Protein AF-A0A963GLR1-F1 (afdb_monomer_lite)

Radius of gyration: 27.23 Å; chains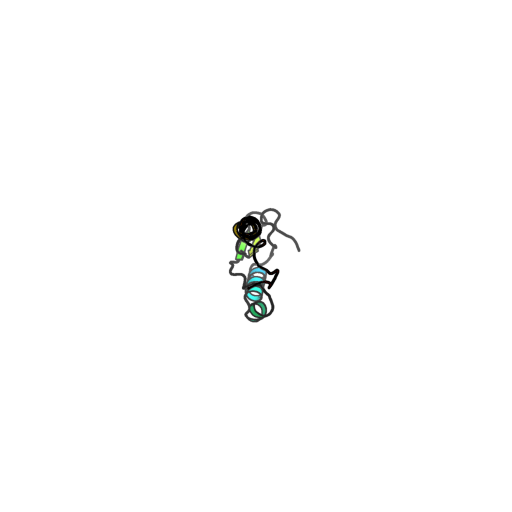: 1; bounding box: 31×32×92 Å

Foldseek 3Di:
DDADPPVSFDFDQDQVVQVVVLCVQQPVVVCVPDPDHGFDWDWDQDPRPRTIGTDGPDDDPCVVVVVVVVVVVVVVVVPPPDDDDDDDDDDDDDD
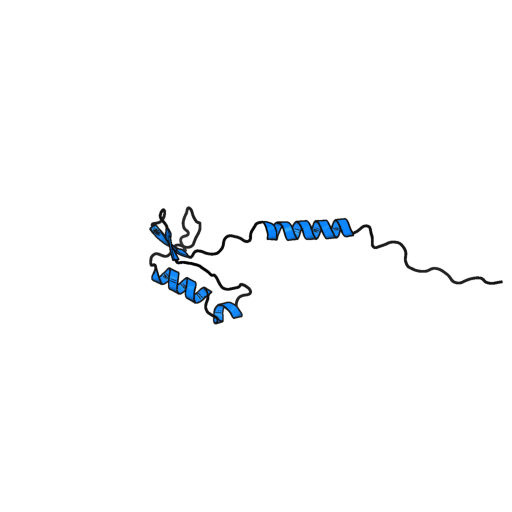
Structure (mmCIF, N/CA/C/O backbone):
data_AF-A0A963GLR1-F1
#
_entry.id   AF-A0A963GLR1-F1
#
loop_
_atom_site.group_PDB
_atom_site.id
_atom_site.type_symbol
_atom_site.label_atom_id
_atom_site.label_alt_id
_atom_site.label_comp_id
_atom_site.label_asym_id
_atom_site.label_entity_id
_atom_site.label_seq_id
_atom_site.pdbx_PDB_ins_code
_atom_site.Cartn_x
_atom_site.Cartn_y
_atom_site.Cartn_z
_atom_site.occupancy
_atom_site.B_iso_or_equiv
_atom_site.auth_seq_id
_atom_site.auth_comp_id
_atom_site.auth_asym_id
_atom_site.auth_atom_id
_atom_site.pdbx_PDB_model_num
ATOM 1 N N . MET A 1 1 ? 6.472 -13.799 1.365 1.00 56.25 1 MET A N 1
ATOM 2 C CA . MET A 1 1 ? 6.049 -12.515 0.761 1.00 56.25 1 MET A CA 1
ATOM 3 C C . MET A 1 1 ? 7.271 -11.632 0.649 1.00 56.25 1 MET A C 1
ATOM 5 O O . MET A 1 1 ? 7.779 -11.187 1.676 1.00 56.25 1 MET A O 1
ATOM 9 N N . ASP A 1 2 ? 7.748 -11.412 -0.569 1.00 81.06 2 ASP A N 1
ATOM 10 C CA . ASP A 1 2 ? 8.960 -10.636 -0.802 1.00 81.06 2 ASP A CA 1
ATOM 11 C C . ASP A 1 2 ? 8.733 -9.157 -0.483 1.00 81.06 2 ASP A C 1
ATOM 13 O O . ASP A 1 2 ? 7.786 -8.517 -0.954 1.00 81.06 2 ASP A O 1
ATOM 17 N N . ARG A 1 3 ? 9.599 -8.607 0.369 1.00 84.88 3 ARG A N 1
ATOM 18 C CA . ARG A 1 3 ? 9.608 -7.182 0.706 1.00 84.88 3 ARG A CA 1
ATOM 19 C C . ARG A 1 3 ? 10.666 -6.473 -0.121 1.00 84.88 3 ARG A C 1
ATOM 21 O O . ARG A 1 3 ? 11.693 -7.047 -0.470 1.00 84.88 3 ARG A O 1
ATOM 28 N N . CYS A 1 4 ? 10.414 -5.212 -0.442 1.00 85.31 4 CYS A N 1
ATOM 29 C CA . CYS A 1 4 ? 11.385 -4.367 -1.116 1.00 85.31 4 CYS A CA 1
ATOM 30 C C . CYS A 1 4 ? 12.618 -4.194 -0.215 1.00 85.31 4 CYS A C 1
ATOM 32 O O . CYS A 1 4 ? 12.441 -3.812 0.940 1.00 85.31 4 CYS A O 1
ATOM 34 N N . PRO A 1 5 ? 13.848 -4.399 -0.710 1.00 84.06 5 PRO A N 1
ATOM 35 C CA . PRO A 1 5 ? 15.051 -4.295 0.118 1.00 84.06 5 PRO A CA 1
ATOM 36 C C . PRO A 1 5 ? 15.301 -2.878 0.657 1.00 84.06 5 PRO A C 1
ATOM 38 O O . PRO A 1 5 ? 15.944 -2.734 1.685 1.00 84.06 5 PRO A O 1
ATOM 41 N N . ILE A 1 6 ? 14.767 -1.843 -0.005 1.00 85.31 6 ILE A N 1
ATOM 42 C CA . ILE A 1 6 ? 14.993 -0.434 0.364 1.00 85.31 6 ILE A CA 1
ATOM 43 C C . ILE A 1 6 ? 13.829 0.127 1.174 1.00 85.31 6 ILE A C 1
ATOM 45 O O . ILE A 1 6 ? 13.999 0.670 2.258 1.00 85.31 6 ILE A O 1
ATOM 49 N N . SER A 1 7 ? 12.608 0.008 0.650 1.00 80.88 7 SER A N 1
ATOM 50 C CA . SER A 1 7 ? 11.436 0.562 1.336 1.00 80.88 7 SER A CA 1
ATOM 51 C C . SER A 1 7 ? 10.881 -0.368 2.417 1.00 80.88 7 SER A C 1
ATOM 53 O O . SER A 1 7 ? 10.012 0.048 3.183 1.00 80.88 7 SER A O 1
ATOM 55 N N . HIS A 1 8 ? 11.320 -1.634 2.447 1.00 84.88 8 HIS A N 1
ATOM 56 C CA . HIS A 1 8 ? 10.769 -2.720 3.269 1.00 84.88 8 HIS A CA 1
ATOM 57 C C . HIS A 1 8 ? 9.249 -2.911 3.126 1.00 84.88 8 HIS A C 1
ATOM 59 O O . HIS A 1 8 ? 8.623 -3.618 3.920 1.00 84.88 8 HIS A O 1
ATOM 65 N N . LYS A 1 9 ? 8.646 -2.300 2.098 1.00 85.50 9 LYS A N 1
ATOM 66 C CA . LYS A 1 9 ? 7.231 -2.431 1.761 1.00 85.50 9 LYS A CA 1
ATOM 67 C C . LYS A 1 9 ? 6.988 -3.751 1.045 1.00 85.50 9 LYS A C 1
ATOM 69 O O . LYS A 1 9 ? 7.890 -4.324 0.437 1.00 85.50 9 LYS A O 1
ATOM 74 N N . GLN A 1 10 ? 5.754 -4.227 1.129 1.00 88.81 10 GLN A N 1
ATOM 75 C CA . GLN A 1 10 ? 5.316 -5.400 0.388 1.00 88.81 10 GLN A CA 1
ATOM 76 C C . GLN A 1 10 ? 5.350 -5.118 -1.115 1.00 88.81 10 GLN A C 1
ATOM 78 O O . GLN A 1 10 ? 4.845 -4.078 -1.545 1.00 88.81 10 GLN A O 1
ATOM 83 N N . ARG A 1 11 ? 5.956 -6.035 -1.873 1.00 91.38 11 ARG A N 1
ATOM 84 C CA . ARG A 1 11 ? 6.064 -5.967 -3.332 1.00 91.38 11 ARG A CA 1
ATOM 85 C C . ARG A 1 11 ? 4.799 -6.532 -3.968 1.00 91.38 11 ARG A C 1
ATOM 87 O O . ARG A 1 11 ? 4.302 -7.572 -3.537 1.00 91.38 11 ARG A O 1
ATOM 94 N N . TYR A 1 12 ? 4.304 -5.854 -4.994 1.00 92.31 12 TYR A N 1
ATOM 95 C CA . TYR A 1 12 ? 3.203 -6.309 -5.832 1.00 92.31 12 TYR A CA 1
ATOM 96 C C . TYR A 1 12 ? 3.673 -6.292 -7.287 1.00 92.31 12 TYR A C 1
ATOM 98 O O . TYR A 1 12 ? 4.070 -5.245 -7.792 1.00 92.31 12 TYR A O 1
ATOM 106 N N . ALA A 1 13 ? 3.626 -7.435 -7.970 1.00 91.56 13 ALA A N 1
ATOM 107 C CA . ALA A 1 13 ? 4.045 -7.517 -9.372 1.00 91.56 13 ALA A CA 1
ATOM 108 C C . ALA A 1 13 ? 3.126 -6.692 -10.296 1.00 91.56 13 ALA A C 1
ATOM 110 O O . ALA A 1 13 ? 3.590 -6.070 -11.249 1.00 91.56 13 ALA A O 1
ATOM 111 N N . ASN A 1 14 ? 1.830 -6.621 -9.961 1.00 94.12 14 ASN A N 1
ATOM 112 C CA . ASN A 1 14 ? 0.805 -5.986 -10.791 1.00 94.12 14 ASN A CA 1
ATOM 113 C C . ASN A 1 14 ? 0.167 -4.785 -10.072 1.00 94.12 14 ASN A C 1
ATOM 115 O O . ASN A 1 14 ? -0.158 -4.906 -8.881 1.00 94.12 14 ASN A O 1
ATOM 119 N N . PRO A 1 15 ? -0.115 -3.674 -10.779 1.00 93.81 15 PRO A N 1
ATOM 120 C CA . PRO A 1 15 ? -0.749 -2.500 -10.178 1.00 93.81 15 PRO A CA 1
ATOM 121 C C . PRO A 1 15 ? -2.141 -2.831 -9.630 1.00 93.81 15 PRO A C 1
ATOM 123 O O . PRO A 1 15 ? -2.486 -2.406 -8.528 1.00 93.81 15 PRO A O 1
ATOM 126 N N . ASP A 1 16 ? -2.902 -3.673 -10.332 1.00 94.12 16 ASP A N 1
ATOM 127 C CA . ASP A 1 16 ? -4.247 -4.084 -9.916 1.00 94.12 16 ASP A CA 1
ATOM 128 C C . ASP A 1 16 ? -4.244 -4.836 -8.589 1.00 94.12 16 ASP A C 1
ATOM 130 O O . ASP A 1 16 ? -5.149 -4.679 -7.774 1.00 94.12 16 ASP A O 1
ATOM 134 N N . SER A 1 17 ? -3.215 -5.650 -8.339 1.00 92.19 17 SER A N 1
ATOM 135 C CA . SER A 1 17 ? -3.101 -6.397 -7.082 1.00 92.19 17 SER A CA 1
ATOM 136 C C . SER A 1 17 ? -2.834 -5.470 -5.891 1.00 92.19 17 SER A C 1
ATOM 138 O O . SER A 1 17 ? -3.389 -5.671 -4.806 1.00 92.19 17 SER A O 1
ATOM 140 N N . ALA A 1 18 ? -2.058 -4.406 -6.110 1.00 91.19 18 ALA A N 1
ATOM 141 C CA . ALA A 1 18 ? -1.824 -3.371 -5.115 1.00 91.19 18 ALA A CA 1
ATOM 142 C C . ALA A 1 18 ? -3.097 -2.545 -4.866 1.00 91.19 18 ALA A C 1
ATOM 144 O O . ALA A 1 18 ? -3.476 -2.348 -3.710 1.00 91.19 18 ALA A O 1
ATOM 145 N N . TRP A 1 19 ? -3.807 -2.136 -5.924 1.00 91.12 19 TRP A N 1
ATOM 146 C CA . TRP A 1 19 ? -5.068 -1.394 -5.807 1.00 91.12 19 TRP A CA 1
ATOM 147 C C . TRP A 1 19 ? -6.167 -2.206 -5.131 1.00 91.12 19 TRP A C 1
ATOM 149 O O . TRP A 1 19 ? -6.790 -1.719 -4.191 1.00 91.12 19 TRP A O 1
ATOM 159 N N . LYS A 1 20 ? -6.366 -3.469 -5.527 1.00 91.62 20 LYS A N 1
ATOM 160 C CA . LYS A 1 20 ? -7.319 -4.376 -4.866 1.00 91.62 20 LYS A CA 1
ATOM 161 C C . LYS A 1 20 ? -7.020 -4.500 -3.378 1.00 91.62 20 LYS A C 1
ATOM 163 O O . LYS A 1 20 ? -7.928 -4.410 -2.559 1.00 91.62 20 LYS A O 1
ATOM 168 N N . THR A 1 21 ? -5.747 -4.648 -3.019 1.00 88.56 21 THR A N 1
ATOM 169 C CA . THR A 1 21 ? -5.343 -4.734 -1.613 1.00 88.56 21 THR A CA 1
ATOM 170 C C . THR A 1 21 ? -5.634 -3.434 -0.862 1.00 88.56 21 THR A C 1
ATOM 172 O O . THR A 1 21 ? -6.157 -3.476 0.249 1.00 88.56 21 THR A O 1
ATOM 175 N N . LEU A 1 22 ? -5.352 -2.276 -1.464 1.00 87.31 22 LEU A N 1
ATOM 176 C CA . LEU A 1 22 ? -5.678 -0.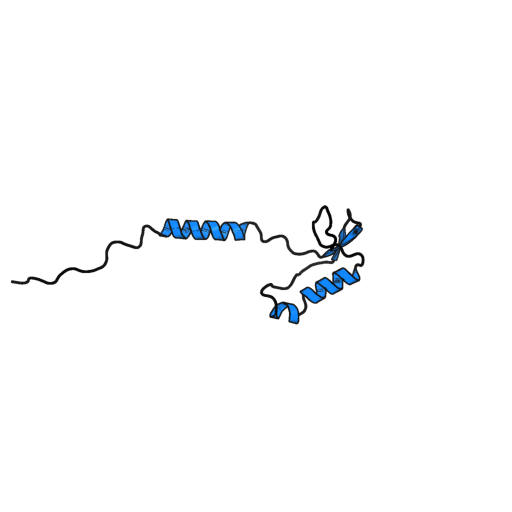971 -0.887 1.00 87.31 22 LEU A CA 1
ATOM 177 C C . LEU A 1 22 ? -7.194 -0.800 -0.682 1.00 87.31 22 LEU A C 1
ATOM 179 O O . LEU A 1 22 ? -7.622 -0.412 0.403 1.00 87.31 22 LEU A O 1
ATOM 183 N N . HIS A 1 23 ? -8.008 -1.167 -1.673 1.00 87.81 23 HIS A N 1
ATOM 184 C CA . HIS A 1 23 ? -9.468 -1.133 -1.566 1.00 87.81 23 HIS A CA 1
ATOM 185 C C . HIS A 1 23 ? -9.998 -2.069 -0.480 1.00 87.81 23 HIS A C 1
ATOM 187 O O . HIS A 1 23 ? -10.864 -1.670 0.293 1.00 87.81 23 HIS A O 1
ATOM 193 N N . LEU A 1 24 ? -9.460 -3.286 -0.369 1.00 85.50 24 LEU A N 1
ATOM 194 C CA . LEU A 1 24 ? -9.839 -4.222 0.691 1.00 85.50 24 LEU A CA 1
ATOM 195 C C . LEU A 1 24 ? -9.539 -3.649 2.079 1.00 85.50 24 LEU A C 1
ATOM 197 O O . LEU A 1 24 ? -10.387 -3.721 2.969 1.00 85.50 24 LEU A O 1
ATOM 201 N N . LEU A 1 25 ? -8.370 -3.025 2.248 1.00 80.06 25 LEU A N 1
ATOM 202 C CA . LEU A 1 25 ? -7.964 -2.385 3.503 1.00 80.06 25 LEU A CA 1
ATOM 203 C C . LEU A 1 25 ? -8.818 -1.160 3.862 1.00 80.06 25 LEU A C 1
ATOM 205 O O . LEU A 1 25 ? -8.936 -0.843 5.044 1.00 80.06 25 LEU A O 1
ATOM 209 N N . ASN A 1 26 ? -9.409 -0.500 2.866 1.00 79.56 26 ASN A N 1
ATOM 210 C CA . ASN A 1 26 ? -10.316 0.638 3.045 1.00 79.56 26 ASN A CA 1
ATOM 211 C C . ASN A 1 26 ? -11.796 0.256 3.007 1.00 79.56 26 ASN A C 1
ATOM 213 O O . ASN A 1 26 ? -12.655 1.123 3.153 1.00 79.56 26 ASN A O 1
ATOM 217 N N . SER A 1 27 ? -12.117 -1.024 2.818 1.00 80.25 2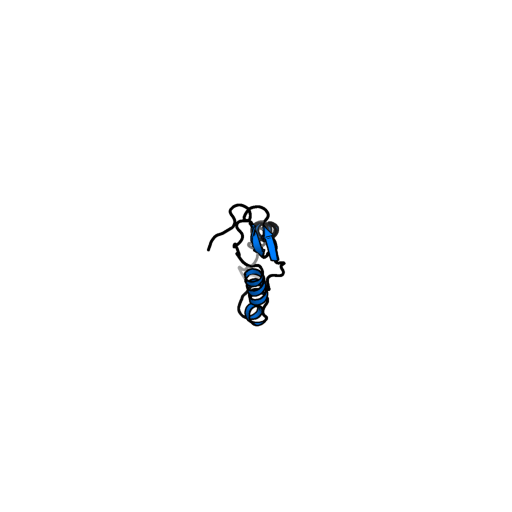7 SER A N 1
ATOM 218 C CA . SER A 1 27 ? -13.506 -1.461 2.775 1.00 80.25 27 SER A CA 1
ATOM 219 C C . SER A 1 27 ? -14.191 -1.184 4.121 1.00 80.25 27 SER A C 1
ATOM 221 O O . SER A 1 27 ? -13.582 -1.416 5.170 1.00 80.25 27 SER A O 1
ATOM 223 N N . PRO A 1 28 ? -15.467 -0.753 4.137 1.00 70.88 28 PRO A N 1
ATOM 224 C CA . PRO A 1 28 ? -16.196 -0.498 5.380 1.00 70.88 28 PRO A CA 1
ATOM 225 C C . PRO A 1 28 ? -16.148 -1.692 6.334 1.00 70.88 28 PRO A C 1
ATOM 227 O O . PRO A 1 28 ? -15.938 -1.539 7.531 1.00 70.88 28 PRO A O 1
ATOM 230 N N . ARG A 1 29 ? -16.231 -2.911 5.787 1.00 68.06 29 ARG A N 1
ATOM 231 C CA . ARG A 1 29 ? -16.140 -4.152 6.560 1.00 68.06 29 ARG A CA 1
ATOM 232 C C . ARG A 1 29 ? -14.804 -4.285 7.299 1.00 68.06 29 ARG A C 1
ATOM 234 O O . ARG A 1 29 ? -14.811 -4.696 8.452 1.00 68.06 29 ARG A O 1
ATOM 241 N N . ALA A 1 30 ? -13.688 -3.892 6.680 1.00 66.44 30 ALA A N 1
ATOM 242 C CA . ALA A 1 30 ? -12.379 -3.868 7.331 1.00 66.44 30 ALA A CA 1
ATOM 243 C C . ALA A 1 30 ? -12.259 -2.752 8.388 1.00 66.44 30 ALA A C 1
ATOM 245 O O . ALA A 1 30 ? -11.576 -2.936 9.396 1.00 66.44 30 ALA A O 1
ATOM 246 N N . LEU A 1 31 ? -12.948 -1.620 8.200 1.00 63.97 31 LEU A N 1
ATOM 247 C CA . LEU A 1 31 ? -12.971 -0.521 9.175 1.00 63.97 31 LEU A CA 1
ATOM 248 C C . LEU A 1 31 ? -13.653 -0.915 10.492 1.00 63.97 31 LEU A C 1
ATOM 250 O O . LEU A 1 31 ? -13.236 -0.453 11.551 1.00 63.97 31 LEU A O 1
ATOM 254 N N . PHE A 1 32 ? -14.680 -1.769 10.435 1.00 62.97 32 PHE A N 1
ATOM 255 C CA . PHE A 1 32 ? -15.436 -2.185 11.621 1.00 62.97 32 PHE A CA 1
ATOM 256 C C . PHE A 1 32 ? -14.845 -3.407 12.337 1.00 62.97 32 PHE A C 1
ATOM 258 O O . PHE A 1 32 ? -15.054 -3.564 13.538 1.00 62.97 32 PHE A O 1
ATOM 265 N N . THR A 1 33 ? -14.097 -4.270 11.642 1.00 65.94 33 THR A N 1
ATOM 266 C CA . THR A 1 33 ? -13.494 -5.474 12.248 1.00 65.94 33 THR A CA 1
ATOM 267 C C . THR A 1 33 ? -12.105 -5.232 12.832 1.00 65.94 33 THR A C 1
ATOM 269 O O . THR A 1 33 ? -11.678 -5.952 13.737 1.00 65.94 33 THR A O 1
ATOM 272 N N . HIS A 1 34 ? -11.372 -4.227 12.348 1.00 59.50 34 HIS A N 1
ATOM 273 C CA . HIS A 1 34 ? -10.026 -3.930 12.825 1.00 59.50 34 HIS A CA 1
ATOM 274 C C . HIS A 1 34 ? -10.017 -2.696 13.737 1.00 59.50 34 HIS A C 1
ATOM 276 O O . HIS A 1 34 ? -10.539 -1.646 13.393 1.00 59.50 34 HIS A O 1
ATOM 282 N N . LYS A 1 35 ? -9.300 -2.759 14.874 1.00 57.84 35 LYS A N 1
ATOM 283 C CA . LYS A 1 35 ? -9.035 -1.606 15.775 1.00 57.84 35 LYS A CA 1
ATOM 284 C C . LYS A 1 35 ? -8.273 -0.435 15.109 1.00 57.84 35 LYS A C 1
ATOM 286 O O . LYS A 1 35 ? -7.806 0.469 15.803 1.00 57.84 35 LYS A O 1
ATOM 291 N N . ARG A 1 36 ? -8.035 -0.469 13.796 1.00 57.78 36 ARG A N 1
ATOM 292 C CA . ARG A 1 36 ? -7.238 0.512 13.053 1.00 57.78 36 ARG A CA 1
ATOM 293 C C . ARG A 1 36 ? -8.111 1.151 11.981 1.00 57.78 36 ARG A C 1
ATOM 295 O O . ARG A 1 36 ? -8.773 0.443 11.236 1.00 57.78 36 ARG A O 1
ATOM 302 N N . LYS A 1 37 ? -8.047 2.482 11.897 1.00 58.81 37 LYS A N 1
ATOM 303 C CA . LYS A 1 37 ? -8.616 3.256 10.788 1.00 58.81 37 LYS A CA 1
ATOM 304 C C . LYS A 1 37 ? -8.040 2.750 9.455 1.00 58.81 37 LYS A C 1
ATOM 306 O O . LYS A 1 37 ? -6.917 2.234 9.437 1.00 58.81 37 LYS A O 1
ATOM 311 N N . GLY A 1 38 ? -8.820 2.888 8.382 1.00 62.38 38 GLY A N 1
ATOM 312 C CA . GLY A 1 38 ? -8.437 2.516 7.018 1.00 62.38 38 GLY A CA 1
ATOM 313 C C . GLY A 1 38 ? -7.087 3.099 6.613 1.00 62.38 38 GLY A C 1
ATOM 314 O O . GLY A 1 38 ? -6.590 4.054 7.216 1.00 62.38 38 GLY A O 1
ATOM 315 N N . LYS A 1 39 ? -6.456 2.480 5.618 1.00 68.12 39 LYS A N 1
ATOM 316 C CA . LYS A 1 39 ? -5.188 2.963 5.075 1.00 68.12 39 LYS A CA 1
ATOM 317 C C . LYS A 1 39 ? -5.458 3.875 3.887 1.00 68.12 39 LYS A C 1
ATOM 319 O O . LYS A 1 39 ? -5.525 3.407 2.754 1.00 68.12 39 LYS A O 1
ATOM 324 N N . ASP A 1 40 ? -5.509 5.175 4.132 1.00 72.19 40 ASP A N 1
ATOM 325 C CA . ASP A 1 40 ? -5.412 6.142 3.042 1.00 72.19 40 ASP A CA 1
ATOM 326 C C . ASP A 1 40 ? -4.024 6.036 2.397 1.00 72.19 40 ASP A C 1
ATOM 328 O O . ASP A 1 40 ? -2.992 6.012 3.081 1.00 72.19 40 ASP A O 1
ATOM 332 N N . GLY A 1 41 ? -4.006 5.899 1.073 1.00 80.81 41 GLY A N 1
ATOM 333 C CA . GLY A 1 41 ? -2.801 5.582 0.324 1.00 80.81 41 GLY A CA 1
ATOM 334 C C . GLY A 1 41 ? -2.996 5.653 -1.185 1.00 80.81 41 GLY A C 1
ATOM 335 O O . GLY A 1 41 ? -4.105 5.771 -1.691 1.00 80.81 41 GLY A O 1
ATOM 336 N N . LEU A 1 42 ? -1.878 5.569 -1.893 1.00 87.06 42 LEU A N 1
ATOM 337 C CA . LEU A 1 42 ? -1.742 5.552 -3.342 1.00 87.06 42 LEU A CA 1
ATOM 338 C C . LEU A 1 42 ? -0.862 4.367 -3.735 1.00 87.06 42 LEU A C 1
ATOM 340 O O . LEU A 1 42 ? 0.028 3.950 -2.986 1.00 87.06 42 LEU A O 1
ATOM 344 N N . VAL A 1 43 ? -1.084 3.844 -4.932 1.00 91.88 43 VAL A N 1
ATOM 345 C CA . VAL A 1 43 ? -0.230 2.815 -5.524 1.00 91.88 43 VAL A CA 1
ATOM 346 C C . VAL A 1 43 ? 0.820 3.490 -6.402 1.00 91.88 43 VAL A C 1
ATOM 348 O O . VAL A 1 43 ? 0.486 4.325 -7.236 1.00 91.88 43 VAL A O 1
ATOM 351 N N . TYR A 1 44 ? 2.093 3.135 -6.223 1.00 92.50 44 TYR A N 1
ATOM 352 C CA . TYR A 1 44 ? 3.200 3.677 -7.016 1.00 92.50 44 TYR A CA 1
ATOM 353 C C . TYR A 1 44 ? 4.190 2.584 -7.411 1.00 92.50 44 TYR A C 1
ATOM 355 O O . TYR A 1 44 ? 4.353 1.591 -6.696 1.00 92.50 44 TYR A O 1
ATOM 363 N N . ARG A 1 45 ? 4.879 2.776 -8.539 1.00 94.12 45 ARG A N 1
ATOM 364 C CA . ARG A 1 45 ? 5.950 1.880 -8.983 1.00 94.12 45 ARG A CA 1
ATOM 365 C C . ARG A 1 45 ? 7.271 2.280 -8.332 1.00 94.12 45 ARG A C 1
ATOM 367 O O . ARG A 1 45 ? 7.683 3.436 -8.395 1.00 94.12 45 ARG A O 1
ATOM 374 N N . CYS A 1 46 ? 7.940 1.332 -7.690 1.00 91.88 46 CYS A N 1
ATOM 375 C CA . CYS A 1 46 ? 9.212 1.574 -7.029 1.00 91.88 46 CYS A CA 1
ATOM 376 C C . CYS A 1 46 ? 10.350 1.688 -8.057 1.00 91.88 46 CYS A C 1
ATOM 378 O O . CYS A 1 46 ? 10.534 0.754 -8.839 1.00 91.88 46 CYS A O 1
ATOM 380 N N . PRO A 1 47 ? 11.181 2.746 -8.018 1.00 91.38 47 PRO A N 1
ATOM 381 C CA . PRO A 1 47 ? 12.294 2.893 -8.959 1.00 91.38 47 PRO A CA 1
ATOM 382 C C . PRO A 1 47 ? 13.402 1.847 -8.752 1.00 91.38 47 PRO A C 1
ATOM 384 O O . PRO A 1 47 ? 14.151 1.558 -9.675 1.00 91.38 47 PRO A O 1
ATOM 387 N N . HIS A 1 48 ? 13.491 1.243 -7.562 1.00 91.00 48 HIS A N 1
ATOM 388 C CA . HIS A 1 48 ? 14.582 0.329 -7.216 1.00 91.00 48 HIS A CA 1
ATOM 389 C C . HIS A 1 48 ? 14.267 -1.142 -7.494 1.00 91.00 48 HIS A C 1
ATOM 391 O O . HIS A 1 48 ? 15.055 -1.836 -8.122 1.00 91.00 48 HIS A O 1
ATOM 397 N N . CYS A 1 49 ? 13.116 -1.633 -7.024 1.00 89.62 49 CYS A N 1
ATOM 398 C CA . CYS A 1 49 ? 12.716 -3.031 -7.232 1.00 89.62 49 CYS A CA 1
ATOM 399 C C . CYS A 1 49 ? 11.777 -3.225 -8.427 1.00 89.62 49 CYS A C 1
ATOM 401 O O . CYS A 1 49 ? 11.409 -4.356 -8.716 1.00 89.62 49 CYS A O 1
ATOM 403 N N . LYS A 1 50 ? 11.391 -2.139 -9.115 1.00 91.69 50 LYS A N 1
ATOM 404 C CA . LYS A 1 50 ? 10.494 -2.106 -10.286 1.00 91.69 50 LYS A CA 1
ATOM 405 C C . LYS A 1 50 ? 9.066 -2.627 -10.056 1.00 91.69 50 LYS A C 1
ATOM 407 O O . LYS A 1 50 ? 8.247 -2.489 -10.966 1.00 91.69 50 LYS A O 1
ATOM 412 N N . ASP A 1 51 ? 8.761 -3.120 -8.859 1.00 94.19 51 ASP A N 1
ATOM 413 C CA . ASP A 1 51 ? 7.434 -3.564 -8.428 1.00 94.19 51 ASP A CA 1
ATOM 414 C C . ASP A 1 51 ? 6.557 -2.422 -7.907 1.00 94.19 51 ASP A C 1
ATOM 416 O O . ASP A 1 51 ? 7.025 -1.321 -7.594 1.00 94.19 51 ASP A O 1
ATOM 420 N N . TRP A 1 52 ? 5.264 -2.702 -7.789 1.00 93.31 52 TRP A N 1
ATOM 421 C CA . TRP A 1 52 ? 4.256 -1.793 -7.262 1.00 93.31 52 TRP A CA 1
ATOM 422 C C . TRP A 1 52 ? 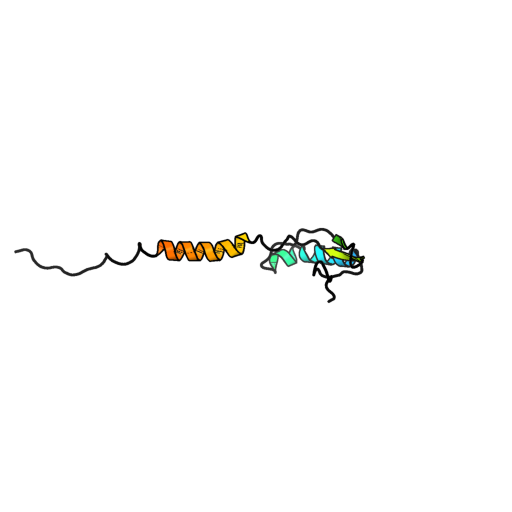4.182 -1.881 -5.747 1.00 93.31 52 TRP A C 1
ATOM 424 O O . TRP A 1 52 ? 4.221 -2.970 -5.179 1.00 93.31 52 TRP A O 1
ATOM 434 N N . HIS A 1 53 ? 4.036 -0.738 -5.085 1.00 91.69 53 HIS A N 1
ATOM 435 C CA . HIS A 1 53 ? 3.867 -0.625 -3.640 1.00 91.69 53 HIS A CA 1
ATOM 436 C C . HIS A 1 53 ? 2.665 0.254 -3.310 1.00 91.69 53 HIS A C 1
ATOM 438 O O . HIS A 1 53 ? 2.313 1.163 -4.056 1.00 91.69 53 HIS A O 1
ATOM 444 N N . ILE A 1 54 ? 2.095 0.028 -2.131 1.00 90.31 54 ILE A N 1
ATOM 445 C CA . ILE A 1 54 ? 1.060 0.884 -1.550 1.00 90.31 54 ILE A CA 1
ATOM 446 C C . ILE A 1 54 ? 1.747 1.873 -0.600 1.00 90.31 54 ILE A C 1
ATOM 448 O O . ILE A 1 54 ? 2.565 1.472 0.241 1.00 90.31 54 ILE A O 1
ATOM 452 N N . THR A 1 55 ? 1.454 3.167 -0.711 1.00 84.25 55 THR A N 1
ATOM 453 C CA . THR A 1 55 ? 1.824 4.127 0.330 1.00 84.25 55 THR A CA 1
ATOM 454 C C . THR A 1 55 ? 0.946 3.873 1.553 1.00 84.25 55 THR A C 1
ATOM 456 O O . THR A 1 55 ? -0.272 3.826 1.479 1.00 84.25 55 THR A O 1
ATOM 459 N N . GLY A 1 56 ? 1.576 3.633 2.697 1.00 71.75 56 GLY A N 1
ATOM 460 C CA . GLY A 1 56 ? 0.915 3.710 3.991 1.00 71.75 56 GLY A CA 1
ATOM 461 C C . GLY A 1 56 ? 1.516 4.894 4.716 1.00 71.75 56 GLY A C 1
ATOM 462 O O . GLY A 1 56 ? 2.736 5.083 4.623 1.00 71.75 56 GLY A O 1
ATOM 463 N N . GLN A 1 57 ? 0.687 5.687 5.401 1.00 58.75 57 GLN A N 1
ATOM 464 C CA . GLN A 1 57 ? 1.197 6.761 6.240 1.00 58.75 57 GLN A CA 1
ATOM 465 C C . GLN A 1 57 ? 2.333 6.241 7.116 1.00 58.75 57 GLN A C 1
ATOM 467 O O . GLN A 1 57 ? 2.298 5.136 7.671 1.00 58.75 57 GLN A O 1
ATOM 472 N N . HIS A 1 58 ? 3.363 7.075 7.144 1.00 49.12 58 HIS A N 1
ATOM 473 C CA . HIS A 1 58 ? 4.574 6.928 7.910 1.00 49.12 58 HIS A CA 1
ATOM 474 C C . HIS A 1 58 ? 4.256 6.410 9.309 1.00 49.12 58 HIS A C 1
ATOM 476 O O . HIS A 1 58 ? 3.223 6.738 9.899 1.00 49.12 58 HIS A O 1
ATOM 482 N N . LYS A 1 59 ? 5.169 5.575 9.819 1.00 49.41 59 LYS A N 1
ATOM 483 C CA . LYS A 1 59 ? 5.232 5.171 11.224 1.00 49.41 59 LYS A CA 1
ATOM 484 C C . LYS A 1 59 ? 4.750 6.341 12.076 1.00 49.41 59 LYS A C 1
ATOM 486 O O . LYS A 1 59 ? 5.233 7.451 11.858 1.00 49.41 59 LYS A O 1
ATOM 491 N N . LYS A 1 60 ? 3.797 6.076 12.983 1.00 47.03 60 LYS A N 1
ATOM 492 C CA . LYS A 1 60 ? 3.385 6.986 14.062 1.00 47.03 60 LYS A CA 1
ATOM 493 C C . LYS A 1 60 ? 4.547 7.926 14.359 1.00 47.03 60 LYS A C 1
ATOM 495 O O . LYS A 1 60 ? 5.622 7.417 14.684 1.00 47.03 60 LYS A O 1
ATOM 500 N N . SER A 1 61 ? 4.366 9.235 14.175 1.00 44.47 61 SER A N 1
ATOM 501 C CA . SER A 1 61 ? 5.414 10.193 14.517 1.00 44.47 61 SER A CA 1
ATOM 502 C C . SER A 1 61 ? 5.993 9.815 15.890 1.00 44.47 61 SER A C 1
ATOM 504 O O . SER A 1 61 ? 5.210 9.419 16.764 1.00 44.47 61 SER A O 1
ATOM 506 N N . PRO A 1 62 ? 7.318 9.924 16.099 1.00 50.16 62 PRO A N 1
ATOM 507 C CA . PRO A 1 62 ? 7.992 9.559 17.354 1.00 50.16 62 PRO A CA 1
ATOM 508 C C . PRO A 1 62 ? 7.290 10.070 18.627 1.00 50.16 62 PRO A C 1
ATOM 510 O O . PRO A 1 62 ? 7.372 9.454 19.684 1.00 50.16 62 PRO A O 1
ATOM 513 N N . LYS A 1 63 ? 6.496 11.140 18.490 1.00 48.91 63 LYS A N 1
ATOM 514 C CA . LYS A 1 63 ? 5.623 11.746 19.502 1.00 48.91 63 LYS A CA 1
ATOM 515 C C . LYS A 1 63 ? 4.679 10.788 20.253 1.00 48.91 63 LYS A C 1
ATOM 517 O O . LYS A 1 63 ? 4.236 11.128 21.342 1.00 48.91 63 LYS A O 1
ATOM 522 N N . VAL A 1 64 ? 4.338 9.606 19.724 1.00 53.25 64 VAL A N 1
ATOM 523 C CA . VAL A 1 64 ? 3.482 8.643 20.463 1.00 53.25 64 VAL A CA 1
ATOM 524 C C . VAL A 1 64 ? 4.279 7.826 21.489 1.00 53.25 64 VAL A C 1
ATOM 526 O O . VAL A 1 64 ? 3.712 7.374 22.483 1.00 53.25 64 VAL A O 1
ATOM 529 N N . GLN A 1 65 ? 5.576 7.623 21.251 1.00 55.62 65 GLN A N 1
ATOM 530 C CA . GLN A 1 65 ? 6.474 6.969 22.204 1.00 55.62 65 GLN A CA 1
ATOM 531 C C . GLN A 1 65 ? 6.874 7.969 23.298 1.00 55.62 65 GLN A C 1
ATOM 533 O O . GLN A 1 65 ? 6.692 7.662 24.474 1.00 55.62 65 GLN A O 1
ATOM 538 N N . ASP A 1 66 ? 7.199 9.202 22.884 1.00 62.31 66 ASP A N 1
ATOM 539 C CA . ASP A 1 66 ? 7.381 10.377 23.753 1.00 62.31 66 ASP A CA 1
ATOM 540 C C . ASP A 1 66 ? 6.208 10.558 24.726 1.00 62.31 66 ASP A C 1
ATOM 542 O O . ASP A 1 66 ? 6.414 10.735 25.916 1.00 62.31 66 ASP A O 1
ATOM 546 N N . TRP A 1 67 ? 4.958 10.402 24.272 1.00 64.00 67 TRP A N 1
ATOM 547 C CA . TRP A 1 67 ? 3.795 10.522 25.157 1.00 64.00 67 TRP A CA 1
ATOM 548 C C . TRP A 1 67 ? 3.755 9.486 26.290 1.00 64.00 67 TRP A C 1
ATOM 550 O O . TRP A 1 67 ? 3.253 9.794 27.367 1.00 64.00 67 TRP A O 1
ATOM 560 N N . LYS A 1 68 ? 4.248 8.257 26.084 1.00 69.38 68 LYS A N 1
ATOM 561 C CA . LYS A 1 68 ? 4.263 7.244 27.155 1.00 69.38 68 LYS A CA 1
ATOM 562 C C . LYS A 1 68 ? 5.318 7.562 28.207 1.00 69.38 68 LYS A C 1
ATOM 564 O O . LYS A 1 68 ? 4.989 7.517 29.388 1.00 69.38 68 LYS A O 1
ATOM 569 N N . GLU A 1 69 ? 6.525 7.914 27.770 1.00 69.56 69 GLU A N 1
ATOM 570 C CA . GLU A 1 69 ? 7.614 8.361 28.650 1.00 69.56 69 GLU A CA 1
ATOM 571 C C . GLU A 1 69 ? 7.211 9.626 29.405 1.00 69.56 69 GLU A C 1
ATOM 573 O O . GLU A 1 69 ? 7.220 9.653 30.629 1.00 69.56 69 GLU A O 1
ATOM 578 N N . ARG A 1 70 ? 6.699 10.630 28.693 1.00 69.06 70 ARG A N 1
ATOM 579 C CA . ARG A 1 70 ? 6.252 11.902 29.266 1.00 69.06 70 ARG A CA 1
ATOM 580 C C . ARG A 1 70 ? 5.064 11.744 30.215 1.00 69.06 70 ARG A C 1
ATOM 582 O O . ARG A 1 70 ? 4.993 12.436 31.222 1.00 69.06 70 ARG A O 1
ATOM 589 N N . LYS A 1 71 ? 4.137 10.817 29.942 1.00 76.06 71 LYS A N 1
ATOM 590 C CA . LYS A 1 71 ? 3.037 10.486 30.866 1.00 76.06 71 LYS A CA 1
ATOM 591 C C . LYS A 1 71 ? 3.538 9.776 32.125 1.00 76.06 71 LYS A C 1
ATOM 593 O O . LYS A 1 71 ? 2.946 9.965 33.184 1.00 76.06 71 LYS A O 1
ATOM 598 N N . GLN A 1 72 ? 4.580 8.954 32.013 1.00 78.19 72 GLN A N 1
ATOM 599 C CA . GLN A 1 72 ? 5.206 8.316 33.167 1.00 78.19 72 GLN A CA 1
ATOM 600 C C . GLN A 1 72 ? 5.970 9.342 34.010 1.00 78.19 72 GLN A C 1
ATOM 602 O O . GLN A 1 72 ? 5.704 9.422 35.204 1.00 78.19 72 GLN A O 1
ATOM 607 N N . GLN A 1 73 ? 6.756 10.211 33.369 1.00 74.75 73 GLN A N 1
ATOM 608 C CA . GLN A 1 73 ? 7.433 11.346 34.001 1.00 74.75 73 GLN A CA 1
ATOM 609 C C . GLN A 1 73 ? 6.445 12.239 34.767 1.00 74.75 73 GLN A C 1
ATOM 611 O O . GLN A 1 73 ? 6.602 12.445 35.958 1.00 74.75 73 GLN A O 1
ATOM 616 N N . LEU A 1 74 ? 5.341 12.662 34.135 1.00 74.38 74 LEU A N 1
ATOM 617 C CA . LEU A 1 74 ? 4.301 13.463 34.797 1.00 74.38 74 LEU A CA 1
ATOM 618 C C . LEU A 1 74 ? 3.649 12.747 35.992 1.00 74.38 74 LEU A C 1
ATOM 620 O O . LEU A 1 74 ? 3.175 13.407 36.911 1.00 74.38 74 LEU A O 1
ATOM 624 N N . ARG A 1 75 ? 3.576 11.410 35.982 1.00 72.12 75 ARG A N 1
ATOM 625 C CA . ARG A 1 75 ? 3.025 10.626 37.098 1.00 72.12 75 ARG A CA 1
ATOM 626 C C . ARG A 1 75 ? 4.012 10.536 38.261 1.00 72.12 75 ARG A C 1
ATOM 628 O O . ARG A 1 75 ? 3.569 10.534 39.404 1.00 72.12 75 ARG A O 1
ATOM 635 N N . GLU A 1 76 ? 5.304 10.453 37.964 1.00 70.50 76 GLU A N 1
ATOM 636 C CA . GLU A 1 76 ? 6.388 10.480 38.950 1.00 70.50 76 GLU A CA 1
ATOM 637 C C . GLU A 1 76 ? 6.560 11.891 39.538 1.00 70.50 76 GLU A C 1
ATOM 639 O O . GLU A 1 76 ? 6.608 12.038 40.756 1.00 70.50 76 GLU A O 1
ATOM 644 N N . ASP A 1 77 ? 6.505 12.935 38.707 1.00 66.31 77 ASP A N 1
ATOM 645 C CA . ASP A 1 77 ? 6.571 14.341 39.130 1.00 66.31 77 ASP A CA 1
ATOM 646 C C . ASP A 1 77 ? 5.338 14.769 39.946 1.00 66.31 77 ASP A C 1
ATOM 648 O O . ASP A 1 77 ? 5.442 15.583 40.862 1.00 66.31 77 ASP A O 1
ATOM 652 N N . ALA A 1 78 ? 4.157 14.211 39.654 1.00 62.03 78 ALA A N 1
ATOM 653 C CA . ALA A 1 78 ? 2.942 14.447 40.437 1.00 62.03 78 ALA A CA 1
ATOM 654 C C . ALA A 1 78 ? 2.903 13.661 41.766 1.00 62.03 78 ALA A C 1
ATOM 656 O O . ALA A 1 78 ? 2.003 13.881 42.581 1.00 62.03 78 ALA A O 1
ATOM 657 N N . ALA A 1 79 ? 3.853 12.751 42.010 1.00 59.88 79 ALA A N 1
ATOM 658 C CA . ALA A 1 79 ? 3.828 11.852 43.159 1.00 59.88 79 ALA A CA 1
ATOM 659 C C . ALA A 1 79 ? 4.219 12.442 44.537 1.00 59.88 79 ALA A C 1
ATOM 661 O O . ALA A 1 79 ? 3.931 11.753 45.517 1.00 59.88 79 ALA A O 1
ATOM 662 N N . PRO A 1 80 ? 4.789 13.656 44.733 1.00 55.59 80 PRO A N 1
ATOM 663 C CA . PRO A 1 80 ? 5.090 14.095 46.096 1.00 55.59 80 PRO A CA 1
ATOM 664 C C . PRO A 1 80 ? 3.912 14.785 46.806 1.00 55.59 80 PRO A C 1
ATOM 666 O O . PRO A 1 80 ? 4.010 15.029 48.004 1.00 55.59 80 PRO A O 1
ATOM 669 N N . PHE A 1 81 ? 2.784 15.073 46.138 1.00 53.28 81 PHE A N 1
ATOM 670 C CA . PHE A 1 81 ? 1.693 15.856 46.751 1.00 53.28 81 PHE A CA 1
ATOM 671 C C . PHE A 1 81 ? 0.492 15.064 47.278 1.00 53.28 81 PHE A C 1
ATOM 673 O O . PHE A 1 81 ? -0.470 15.661 47.758 1.00 53.28 81 PHE A O 1
ATOM 680 N N . CYS A 1 82 ? 0.522 13.731 47.257 1.00 53.44 82 CYS A N 1
ATOM 681 C CA . CYS A 1 82 ? -0.557 12.949 47.855 1.00 53.44 82 CYS A CA 1
ATOM 682 C C . CYS A 1 82 ? -0.021 11.682 48.518 1.00 53.44 82 CYS A C 1
ATOM 684 O O . CYS A 1 82 ? -0.015 10.624 47.911 1.00 53.44 82 CYS A O 1
ATOM 686 N N . THR A 1 83 ? 0.463 11.827 49.753 1.00 53.50 83 THR A N 1
ATOM 687 C CA . THR A 1 83 ? 0.097 10.994 50.915 1.00 53.50 83 THR A CA 1
ATOM 688 C C . THR A 1 83 ? 0.998 11.376 52.085 1.00 53.50 83 THR A C 1
ATOM 690 O O . THR A 1 83 ? 2.115 10.878 52.189 1.00 53.50 83 THR A O 1
ATOM 693 N N . LYS A 1 84 ? 0.512 12.258 52.960 1.00 46.69 84 LYS A N 1
ATOM 694 C CA . LYS A 1 84 ? 0.744 12.254 54.417 1.00 46.69 84 LYS A CA 1
ATOM 695 C C . LYS A 1 84 ? 0.048 13.481 54.989 1.00 46.69 84 LYS A C 1
ATOM 697 O O . LYS A 1 84 ? 0.542 14.591 54.853 1.00 46.69 84 LYS A O 1
ATOM 702 N N . GLY A 1 85 ? -1.115 13.274 55.597 1.00 46.03 85 GLY A N 1
ATOM 703 C CA . GLY A 1 85 ? -1.770 14.350 56.335 1.00 46.03 85 GLY A CA 1
ATOM 704 C C . GLY A 1 85 ? -3.285 14.298 56.429 1.00 46.03 85 GLY A C 1
ATOM 705 O O . GLY A 1 85 ? -3.881 15.345 56.614 1.00 46.03 85 GLY A O 1
ATOM 706 N N . LEU A 1 86 ? -3.937 13.140 56.310 1.00 50.00 86 LEU A N 1
ATOM 707 C CA . LEU A 1 86 ? -5.308 13.015 56.802 1.00 50.00 86 LEU A CA 1
ATOM 708 C C . LEU A 1 86 ? -5.572 11.566 57.219 1.00 50.00 86 LEU A C 1
ATOM 710 O O . LEU A 1 86 ? -5.777 10.707 56.369 1.00 50.00 86 LEU A O 1
ATOM 714 N N . MET A 1 87 ? -5.514 11.289 58.524 1.00 38.84 87 MET A N 1
ATOM 715 C CA . MET A 1 87 ? -6.657 10.794 59.305 1.00 38.84 87 MET A CA 1
ATOM 716 C C . MET A 1 87 ? -6.237 10.321 60.712 1.00 38.84 87 MET A C 1
ATOM 718 O O . MET A 1 87 ? -5.497 9.358 60.855 1.00 38.84 87 MET A O 1
ATOM 722 N N . LYS A 1 88 ? -6.852 10.987 61.705 1.00 47.00 88 LYS A N 1
ATOM 723 C CA . LYS A 1 88 ? -7.431 10.469 62.964 1.00 47.00 88 LYS A CA 1
ATOM 724 C C . LYS A 1 88 ? -6.517 9.837 64.020 1.00 47.00 88 LYS A C 1
ATOM 726 O O . LYS A 1 88 ? -6.144 8.690 63.852 1.00 47.00 88 LYS A O 1
ATOM 731 N N . MET A 1 89 ? -6.377 10.521 65.164 1.00 39.88 89 MET A N 1
ATOM 732 C CA . MET A 1 89 ? -6.625 10.084 66.566 1.00 39.88 89 MET A CA 1
ATOM 733 C C . MET A 1 89 ? -6.695 11.392 67.396 1.00 39.88 89 MET A C 1
ATOM 735 O O . MET A 1 89 ? -5.977 12.322 67.057 1.00 39.88 89 MET A O 1
ATOM 739 N N . SER A 1 90 ? -7.495 11.646 68.428 1.00 42.62 90 SER A N 1
ATOM 740 C CA . SER A 1 90 ? -8.474 10.911 69.225 1.00 42.62 90 SER A CA 1
ATOM 741 C C . SER A 1 90 ? -9.366 11.975 69.899 1.00 42.62 90 SER A C 1
ATOM 743 O O . SER A 1 90 ? -8.922 13.105 70.103 1.00 42.62 90 SER A O 1
ATOM 745 N N . LEU A 1 91 ? -10.615 11.628 70.220 1.00 48.91 91 LEU A N 1
ATOM 746 C CA . LEU A 1 91 ? -11.411 12.352 71.220 1.00 48.91 91 LEU A CA 1
ATOM 747 C C . LEU A 1 91 ? -10.714 12.283 72.597 1.00 48.91 91 LEU A C 1
ATOM 749 O O . LEU A 1 91 ? -9.914 11.376 72.797 1.00 48.91 91 LEU A O 1
ATOM 753 N N . GLU A 1 92 ? -11.128 13.181 73.508 1.00 48.00 92 GLU A N 1
ATOM 754 C CA . GLU A 1 92 ? -10.716 13.407 74.918 1.00 48.00 92 GLU A CA 1
ATOM 755 C C . GLU A 1 92 ? -9.795 14.642 75.060 1.00 48.00 92 GLU A C 1
ATOM 757 O O . GLU A 1 92 ? -8.780 14.741 74.392 1.00 48.00 92 GLU A O 1
ATOM 762 N N . ALA A 1 93 ? -10.069 15.681 75.855 1.00 41.69 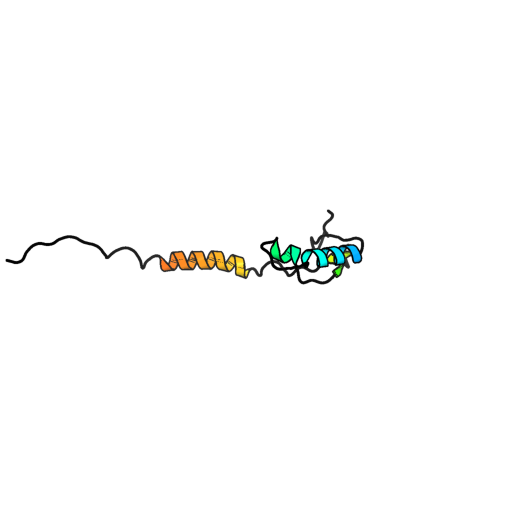93 ALA A N 1
ATOM 763 C CA . ALA A 1 93 ? -11.044 15.875 76.916 1.00 41.69 93 ALA A CA 1
ATOM 764 C C . ALA A 1 93 ? -11.413 17.370 77.034 1.00 41.69 93 ALA A C 1
ATOM 766 O O . ALA A 1 93 ? -10.557 18.252 76.992 1.00 41.69 93 ALA A O 1
ATOM 767 N N . ARG A 1 94 ? -12.711 17.638 77.210 1.00 44.41 94 ARG A N 1
ATOM 768 C CA . ARG A 1 94 ? -13.207 18.782 77.979 1.00 44.41 94 ARG A CA 1
ATOM 769 C C . ARG A 1 94 ? -13.368 18.280 79.411 1.00 44.41 94 ARG A C 1
ATOM 771 O O . ARG A 1 94 ? -14.228 17.430 79.622 1.00 44.41 94 ARG A O 1
ATOM 778 N N . SER A 1 95 ? -12.591 18.807 80.349 1.00 45.69 95 SER A N 1
ATOM 779 C CA . SER A 1 95 ? -13.103 19.349 81.612 1.00 45.69 95 SER A CA 1
ATOM 780 C C . SER A 1 95 ? -12.016 20.122 82.338 1.00 45.69 95 SER A C 1
ATOM 782 O O . SER A 1 95 ? -10.833 19.759 82.174 1.00 45.69 95 SER A O 1
#

Sequence (95 aa):
MDRCPISHKQRYANPDSAWKTLHLLNSPRALFTHKRKGKDGLVYRCPHCKDWHITGQHKKSPKVQDWKERKQQLREDAAPFCTKGLMKMSLEARS

Secondary structure (DSSP, 8-state):
-PBPTTT-PBPBSSHHHHHHHHHHHHSHHHHHHSSS------EEE-TTT-SEEE----S--THHHHHHHHHHHHHHHTTTSSSSS----------

pLDDT: mean 71.29, std 17.24, range [38.84, 94.19]